Protein AF-A0AAC8XU82-F1 (afdb_monomer)

Solvent-accessible surface area (backbone atoms only — not comparable to full-atom values): 10963 Å² total; per-residue (Å²): 133,57,70,66,55,55,52,54,53,50,51,53,55,52,60,62,64,64,68,75,72,72,77,71,78,53,55,69,38,46,50,49,29,52,52,37,52,54,49,46,73,77,54,81,45,72,68,55,52,50,53,32,52,52,31,43,50,52,30,53,49,42,56,52,51,66,73,36,77,87,52,88,82,79,92,73,82,85,71,94,69,95,71,93,73,88,79,84,84,82,79,77,86,77,80,76,81,77,80,69,80,78,75,84,78,64,72,70,74,67,96,60,93,61,59,70,60,59,32,56,51,44,64,72,73,57,77,82,54,68,67,53,71,72,38,69,85,41,68,68,52,40,52,52,43,53,52,52,54,49,53,51,50,52,52,48,60,71,33,47,34,83,88,74,62,39,72,58,75,81,82,128

Secondary structure (DSSP, 8-state):
--HHHHHHHHHHHHHHHGGG----TTHHHHHHHHHHHHHHHH---HHHHHHHHHHHHHHHHHHHHHHTTTS----------------------------PPP-TT-----SS---THHHHHHHHH----HHHHH-TT-HHHHHHHHHHHHHHHHHHHHHEETTTTEEPPP--

pLDDT: mean 73.03, std 20.0, range [36.38, 96.56]

Nearest PDB structures (foldseek):
  8eup-assembly1_h  TM=6.386E-01  e=8.895E+00  Schizosaccharomyces pombe
  7ls2-assembly1_b2  TM=4.191E-01  e=3.866E+00  Mus musculus

Structure (mmCIF, N/CA/C/O backbone):
data_AF-A0AAC8XU82-F1
#
_entry.id   AF-A0AAC8XU82-F1
#
loop_
_atom_site.group_PDB
_atom_site.id
_atom_site.type_symbol
_atom_site.label_atom_id
_atom_site.label_alt_id
_atom_site.label_comp_id
_atom_site.label_asym_id
_atom_site.label_entity_id
_atom_site.label_seq_id
_atom_site.pdbx_PDB_ins_code
_atom_site.Cartn_x
_atom_site.Cartn_y
_atom_site.Cartn_z
_atom_site.occupancy
_atom_site.B_iso_or_equiv
_atom_site.auth_seq_id
_atom_site.auth_comp_id
_atom_site.auth_asym_id
_atom_site.auth_atom_id
_atom_site.pdbx_PDB_model_num
ATOM 1 N N . MET A 1 1 ? 16.290 9.107 -72.328 1.00 56.84 1 MET A N 1
ATOM 2 C CA . MET A 1 1 ? 15.755 9.811 -71.130 1.00 56.84 1 MET A CA 1
ATOM 3 C C . MET A 1 1 ? 15.440 8.799 -70.021 1.00 56.84 1 MET A C 1
ATOM 5 O O . MET A 1 1 ? 14.560 9.012 -69.195 1.00 56.84 1 MET A O 1
ATOM 9 N N . ASP A 1 2 ? 16.181 7.689 -69.985 1.00 63.81 2 ASP A N 1
ATOM 10 C CA . ASP A 1 2 ? 15.751 6.479 -69.277 1.00 63.81 2 ASP A CA 1
ATOM 11 C C . ASP A 1 2 ? 16.628 6.219 -68.051 1.00 63.81 2 ASP A C 1
ATOM 13 O O . ASP A 1 2 ? 16.126 5.793 -67.017 1.00 63.81 2 ASP A O 1
ATOM 17 N N . CYS A 1 3 ? 17.899 6.639 -68.085 1.00 60.16 3 CYS A N 1
ATOM 18 C CA . CYS A 1 3 ? 18.795 6.587 -66.928 1.00 60.16 3 CYS A CA 1
ATOM 19 C C . CYS A 1 3 ? 18.276 7.399 -65.731 1.00 60.16 3 CYS A C 1
ATOM 21 O O . CYS A 1 3 ? 18.412 6.955 -64.596 1.00 60.16 3 CYS A O 1
ATOM 23 N N . LEU A 1 4 ? 17.629 8.549 -65.968 1.00 65.19 4 LEU A N 1
ATOM 24 C CA . LEU A 1 4 ? 17.070 9.378 -64.892 1.00 65.19 4 LEU A CA 1
ATOM 25 C C . LEU A 1 4 ? 15.870 8.694 -64.210 1.00 65.19 4 LEU A C 1
ATOM 27 O O . LEU A 1 4 ? 15.698 8.806 -62.999 1.00 65.19 4 LEU A O 1
ATOM 31 N N . LYS A 1 5 ? 15.076 7.927 -64.974 1.00 65.62 5 LYS A N 1
ATOM 32 C CA . LYS A 1 5 ? 13.941 7.152 -64.451 1.00 65.62 5 LYS A CA 1
ATOM 33 C C . LYS A 1 5 ? 14.411 5.975 -63.601 1.00 65.62 5 LYS A C 1
ATOM 35 O O . LYS A 1 5 ? 13.901 5.799 -62.499 1.00 65.62 5 LYS A O 1
ATOM 40 N N . TYR A 1 6 ? 15.411 5.221 -64.064 1.00 74.00 6 TYR A N 1
ATOM 41 C CA . TYR A 1 6 ? 15.987 4.122 -63.280 1.00 74.00 6 TYR A CA 1
ATOM 42 C C . TYR A 1 6 ? 16.702 4.621 -62.022 1.00 74.00 6 TYR A C 1
ATOM 44 O O . TYR A 1 6 ? 16.569 4.005 -60.969 1.00 74.00 6 TYR A O 1
ATOM 52 N N . PHE A 1 7 ? 17.378 5.770 -62.093 1.00 71.50 7 PHE A N 1
ATOM 53 C CA . PHE A 1 7 ? 18.026 6.392 -60.938 1.00 71.50 7 PHE A CA 1
ATOM 54 C C . PHE A 1 7 ? 17.016 6.841 -59.869 1.00 71.50 7 PHE A C 1
ATOM 56 O O . PHE A 1 7 ? 17.211 6.568 -58.686 1.00 71.50 7 PHE A O 1
ATOM 63 N N . SER A 1 8 ? 15.891 7.445 -60.271 1.00 69.62 8 SER A N 1
ATOM 64 C CA . SER A 1 8 ? 14.809 7.801 -59.339 1.00 69.62 8 SER A CA 1
ATOM 65 C C . SER A 1 8 ? 14.148 6.575 -58.705 1.00 69.62 8 SER A C 1
ATOM 67 O O . SER A 1 8 ? 13.852 6.591 -57.514 1.00 69.62 8 SER A O 1
ATOM 69 N N . LEU A 1 9 ? 13.941 5.500 -59.471 1.00 71.75 9 LEU A N 1
ATOM 70 C CA . LEU A 1 9 ? 13.348 4.255 -58.968 1.00 71.75 9 LEU A CA 1
ATOM 71 C C . LEU A 1 9 ? 14.293 3.547 -57.982 1.00 71.75 9 LEU A C 1
ATOM 73 O O . LEU A 1 9 ? 13.858 3.062 -56.940 1.00 71.75 9 LEU A O 1
ATOM 77 N N . PHE A 1 10 ? 15.598 3.576 -58.262 1.00 72.62 10 PHE A N 1
ATOM 78 C CA . PHE A 1 10 ? 16.639 3.053 -57.379 1.00 72.62 10 PHE A CA 1
ATOM 79 C C . PHE A 1 10 ? 16.733 3.849 -56.067 1.00 72.62 10 PHE A C 1
ATOM 81 O O . PHE A 1 10 ? 16.801 3.255 -54.994 1.00 72.62 10 PHE A O 1
ATOM 88 N N . LEU A 1 11 ? 16.635 5.184 -56.121 1.00 69.12 11 LEU A N 1
ATOM 89 C CA . LEU A 1 11 ? 16.611 6.032 -54.923 1.00 69.12 11 LEU A CA 1
ATOM 90 C C . LEU A 1 11 ? 15.390 5.772 -54.026 1.00 69.12 11 LEU A C 1
ATOM 92 O O . LEU A 1 11 ? 15.537 5.774 -52.808 1.00 69.12 11 LEU A O 1
ATOM 96 N N . ILE A 1 12 ? 14.211 5.507 -54.597 1.00 68.44 12 ILE A N 1
ATOM 97 C CA . ILE A 1 12 ? 12.991 5.199 -53.826 1.00 68.44 12 ILE A CA 1
ATOM 98 C C . ILE A 1 12 ? 13.106 3.841 -53.114 1.00 68.44 12 ILE A C 1
ATOM 100 O O . ILE A 1 12 ? 12.706 3.712 -51.958 1.00 68.44 12 ILE A O 1
ATOM 104 N N . ILE A 1 13 ? 13.689 2.830 -53.767 1.00 65.88 13 ILE A N 1
ATOM 105 C CA . ILE A 1 13 ? 13.900 1.504 -53.157 1.00 65.88 13 ILE A CA 1
ATOM 106 C C . ILE A 1 13 ? 14.914 1.593 -52.007 1.00 65.88 13 ILE A C 1
ATOM 108 O O . ILE A 1 13 ? 14.733 0.973 -50.955 1.00 65.88 13 ILE A O 1
ATOM 112 N N . ILE A 1 14 ? 15.960 2.403 -52.182 1.00 63.84 14 ILE A N 1
ATOM 113 C CA . ILE A 1 14 ? 16.997 2.607 -51.173 1.00 63.84 14 ILE A CA 1
ATOM 114 C C . ILE A 1 14 ? 16.447 3.348 -49.944 1.00 63.84 14 ILE A C 1
ATOM 116 O O . ILE A 1 14 ? 16.696 2.918 -48.817 1.00 63.84 14 ILE A O 1
ATOM 120 N N . THR A 1 15 ? 15.658 4.412 -50.119 1.00 59.97 15 THR A N 1
ATOM 121 C CA . THR A 1 15 ? 15.095 5.165 -48.982 1.00 59.97 15 THR A CA 1
ATOM 122 C C . THR A 1 15 ? 14.046 4.373 -48.203 1.00 59.97 15 THR A C 1
ATOM 124 O O . THR A 1 15 ? 13.984 4.502 -46.981 1.00 59.97 15 THR A O 1
ATOM 127 N N . PHE A 1 16 ? 13.276 3.501 -48.861 1.00 57.28 16 PHE A N 1
ATOM 128 C CA . PHE A 1 16 ? 12.324 2.625 -48.170 1.00 57.28 16 PHE A CA 1
ATOM 129 C C . PHE A 1 16 ? 13.038 1.544 -47.339 1.00 57.28 16 PHE A C 1
ATOM 131 O O . PHE A 1 16 ? 12.632 1.257 -46.213 1.00 57.28 16 PHE A O 1
ATOM 138 N N . SER A 1 17 ? 14.155 1.007 -47.843 1.00 55.12 17 SER A N 1
ATOM 139 C CA . SER A 1 17 ? 14.901 -0.090 -47.200 1.00 55.12 17 SER A CA 1
ATOM 140 C C . SER A 1 17 ? 15.723 0.346 -45.977 1.00 55.12 17 SER A C 1
ATOM 142 O O . SER A 1 17 ? 15.957 -0.458 -45.076 1.00 55.12 17 SER A O 1
ATOM 144 N N . PHE A 1 18 ? 16.131 1.618 -45.896 1.00 54.03 18 PHE A N 1
ATOM 145 C CA . PHE A 1 18 ? 16.895 2.142 -44.753 1.00 54.03 18 PHE A CA 1
ATOM 146 C C . PHE A 1 18 ? 16.039 2.560 -43.544 1.00 54.03 18 PHE A C 1
ATOM 148 O O . PHE A 1 18 ? 16.588 2.846 -42.482 1.00 54.03 18 PHE A O 1
ATOM 155 N N . SER A 1 19 ? 14.707 2.557 -43.658 1.00 48.84 19 SER A N 1
ATOM 156 C CA . SER A 1 19 ? 13.804 2.964 -42.567 1.00 48.84 19 SER A CA 1
ATOM 157 C C . SER A 1 19 ? 13.514 1.868 -41.524 1.00 48.84 19 SER A C 1
ATOM 159 O O . SER A 1 19 ? 12.907 2.149 -40.494 1.00 48.84 19 SER A O 1
ATOM 161 N N . ALA A 1 20 ? 13.979 0.631 -41.748 1.00 49.25 20 ALA A N 1
ATOM 162 C CA . ALA A 1 20 ? 13.670 -0.530 -40.903 1.00 49.25 20 ALA A CA 1
ATOM 163 C C . ALA A 1 20 ? 14.729 -0.865 -39.831 1.00 49.25 20 ALA A C 1
ATOM 165 O O . ALA A 1 20 ? 14.530 -1.788 -39.046 1.00 49.25 20 ALA A O 1
ATOM 166 N N . PHE A 1 21 ? 15.840 -0.124 -39.758 1.00 47.88 21 PHE A N 1
ATOM 167 C CA . PHE A 1 21 ? 16.916 -0.371 -38.787 1.00 47.88 21 PHE A CA 1
ATOM 168 C C . PHE A 1 21 ? 17.001 0.719 -37.711 1.00 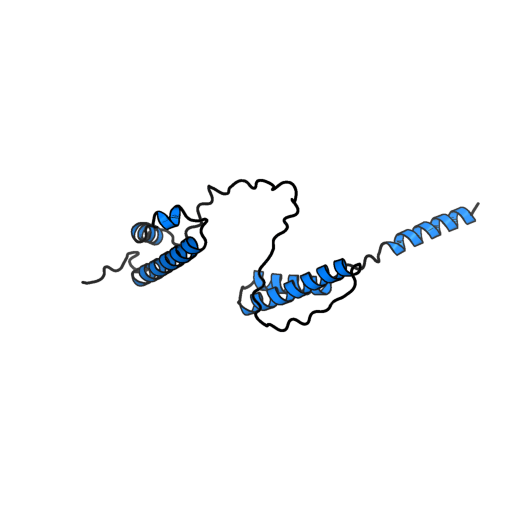47.88 21 PHE A C 1
ATOM 170 O O . PHE A 1 21 ? 18.079 1.181 -37.351 1.00 47.88 21 PHE A O 1
ATOM 177 N N . ALA A 1 22 ? 15.860 1.115 -37.149 1.00 49.97 22 ALA A N 1
ATOM 178 C CA . ALA A 1 22 ? 15.859 1.656 -35.796 1.00 49.97 22 ALA A CA 1
ATOM 179 C C . ALA A 1 22 ? 15.852 0.455 -34.840 1.00 49.97 22 ALA A C 1
ATOM 181 O O . ALA A 1 22 ? 14.796 -0.079 -34.516 1.00 49.97 22 ALA A O 1
ATOM 182 N N . VAL A 1 23 ? 17.0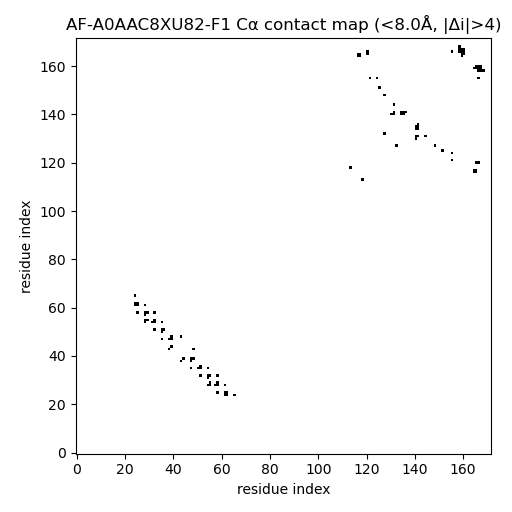39 -0.030 -34.458 1.00 55.25 23 VAL A N 1
ATOM 183 C CA . VAL A 1 23 ? 17.179 -1.066 -33.424 1.00 55.25 23 VAL A CA 1
ATOM 184 C C . VAL A 1 23 ? 16.581 -0.499 -32.140 1.00 55.25 23 VAL A C 1
ATOM 186 O O . VAL A 1 23 ? 17.194 0.339 -31.482 1.00 55.25 23 VAL A O 1
ATOM 189 N N . GLU A 1 24 ? 15.353 -0.904 -31.822 1.00 63.97 24 GLU A N 1
ATOM 190 C CA . GLU A 1 24 ? 14.685 -0.505 -30.593 1.00 63.97 24 GLU A CA 1
ATOM 191 C C . GLU A 1 24 ? 15.498 -1.091 -29.432 1.00 63.97 24 GLU A C 1
ATOM 193 O O . GLU A 1 24 ? 15.664 -2.302 -29.282 1.00 63.97 24 GLU A O 1
ATOM 198 N N . THR A 1 25 ? 16.146 -0.218 -28.671 1.00 75.38 25 THR A N 1
ATOM 199 C CA . THR A 1 25 ? 17.012 -0.639 -27.575 1.00 75.38 25 THR A CA 1
ATOM 200 C C . THR A 1 25 ? 16.164 -1.159 -26.421 1.00 75.38 25 THR A C 1
ATOM 202 O O . THR A 1 25 ? 15.133 -0.570 -26.103 1.00 75.38 25 THR A O 1
ATOM 205 N N . CYS A 1 26 ? 16.641 -2.199 -25.736 1.00 86.12 26 CYS A N 1
ATOM 206 C CA . CYS A 1 26 ? 16.035 -2.735 -24.513 1.00 86.12 26 CYS A CA 1
ATOM 207 C C . CYS A 1 26 ? 14.693 -3.477 -24.687 1.00 86.12 26 CYS A C 1
ATOM 209 O O . CYS A 1 26 ? 13.897 -3.545 -23.745 1.00 86.12 26 CYS A O 1
ATOM 211 N N . VAL A 1 27 ? 14.404 -4.000 -25.888 1.00 88.38 27 VAL A N 1
ATOM 212 C CA . VAL A 1 27 ? 13.148 -4.720 -26.196 1.00 88.38 27 VAL A CA 1
ATOM 213 C C . VAL A 1 27 ? 12.994 -5.988 -25.359 1.00 88.38 27 VAL A C 1
ATOM 215 O O . VAL A 1 27 ? 11.907 -6.260 -24.850 1.00 88.38 27 VAL A O 1
ATOM 218 N N . GLU A 1 28 ? 14.072 -6.749 -25.183 1.00 87.31 28 GLU A N 1
ATOM 219 C CA . GLU A 1 28 ? 14.058 -7.994 -24.413 1.00 87.31 28 GLU A CA 1
ATOM 220 C C . GLU A 1 28 ? 13.766 -7.722 -22.930 1.00 87.31 28 GLU A C 1
ATOM 222 O O . GLU A 1 28 ? 12.889 -8.336 -22.318 1.00 87.31 28 GLU A O 1
ATOM 227 N N . GLU A 1 29 ? 14.427 -6.716 -22.363 1.00 89.75 29 GLU A N 1
ATOM 228 C CA . GLU A 1 29 ? 14.240 -6.286 -20.984 1.00 89.75 29 GLU A CA 1
ATOM 229 C C . GLU A 1 29 ? 12.839 -5.706 -20.764 1.00 89.75 29 GLU A C 1
ATOM 231 O O . GLU A 1 29 ? 12.217 -5.956 -19.727 1.00 89.75 29 GLU A O 1
ATOM 236 N N . LYS A 1 30 ? 12.303 -4.977 -21.750 1.00 91.31 30 LYS A N 1
ATOM 237 C CA . LYS A 1 30 ? 10.918 -4.497 -21.728 1.00 91.31 30 LYS A CA 1
ATOM 238 C C . LYS A 1 30 ? 9.927 -5.663 -21.720 1.00 91.31 30 LYS A C 1
ATOM 240 O O . LYS A 1 30 ? 8.996 -5.657 -20.914 1.00 91.31 30 LYS A O 1
ATOM 245 N N . ALA A 1 31 ? 10.140 -6.678 -22.559 1.00 93.00 31 ALA A N 1
ATOM 246 C CA . ALA A 1 31 ? 9.286 -7.863 -22.614 1.00 93.00 31 ALA A CA 1
ATOM 247 C C . ALA A 1 31 ? 9.279 -8.628 -21.279 1.00 93.00 31 ALA A C 1
ATOM 249 O O . ALA A 1 31 ? 8.225 -9.085 -20.832 1.00 93.00 31 ALA A O 1
ATOM 250 N N . ALA A 1 32 ? 10.423 -8.702 -20.592 1.00 91.25 32 ALA A N 1
ATOM 251 C CA . ALA A 1 32 ? 10.509 -9.290 -19.258 1.00 91.25 32 ALA A CA 1
ATOM 252 C C . ALA A 1 32 ? 9.681 -8.510 -18.218 1.00 91.25 32 ALA A C 1
ATOM 254 O O . ALA A 1 32 ? 8.973 -9.117 -17.410 1.00 91.25 32 ALA A O 1
ATOM 255 N N . VAL A 1 33 ? 9.719 -7.171 -18.243 1.00 94.00 33 VAL A N 1
ATOM 256 C CA . VAL A 1 33 ? 8.871 -6.333 -17.373 1.00 94.00 33 VAL A CA 1
ATOM 257 C C . VAL A 1 33 ? 7.394 -6.570 -17.669 1.00 94.00 33 VAL A C 1
ATOM 259 O O . VAL A 1 33 ? 6.620 -6.812 -16.741 1.00 94.00 33 VAL A O 1
ATOM 262 N N . ASP A 1 34 ? 7.012 -6.549 -18.946 1.00 94.69 34 ASP A N 1
ATOM 263 C CA . ASP A 1 34 ? 5.628 -6.735 -19.382 1.00 94.69 34 ASP A CA 1
ATOM 264 C C . ASP A 1 34 ? 5.089 -8.124 -18.988 1.00 94.69 34 ASP A C 1
ATOM 266 O O . ASP A 1 34 ? 3.957 -8.228 -18.506 1.00 94.69 34 ASP A O 1
ATOM 270 N N . HIS A 1 35 ? 5.915 -9.173 -19.073 1.00 95.06 35 HIS A N 1
ATOM 271 C CA . HIS A 1 35 ? 5.578 -10.522 -18.612 1.00 95.06 35 HIS A CA 1
ATOM 272 C C . HIS A 1 35 ? 5.216 -10.552 -17.118 1.00 95.06 35 HIS A C 1
ATOM 274 O O . HIS A 1 35 ? 4.130 -11.003 -16.740 1.00 95.06 35 HIS A O 1
ATOM 280 N N . TRP A 1 36 ? 6.088 -10.022 -16.252 1.00 95.75 36 TRP A N 1
ATOM 281 C CA . TRP A 1 36 ? 5.830 -9.998 -14.807 1.00 95.75 36 TRP A CA 1
ATOM 282 C C . TRP A 1 36 ? 4.668 -9.078 -14.433 1.00 95.75 36 TRP A C 1
ATOM 284 O O . TRP A 1 36 ? 3.915 -9.381 -13.506 1.00 95.75 36 TRP A O 1
ATOM 294 N N . ASN A 1 37 ? 4.488 -7.981 -15.165 1.00 94.19 37 ASN A N 1
ATOM 295 C CA . ASN A 1 37 ? 3.358 -7.080 -14.984 1.00 94.19 37 ASN A CA 1
ATOM 296 C C . ASN A 1 37 ? 2.030 -7.782 -15.331 1.00 94.19 37 ASN A C 1
ATOM 298 O O . ASN A 1 37 ? 1.045 -7.636 -14.610 1.00 94.19 37 ASN A O 1
ATOM 302 N N . GLY A 1 38 ? 2.018 -8.620 -16.374 1.00 94.56 38 GLY A N 1
ATOM 303 C CA . GLY A 1 38 ? 0.892 -9.493 -16.713 1.00 94.56 38 GLY A CA 1
ATOM 304 C C . GLY A 1 38 ? 0.550 -10.484 -15.596 1.00 94.56 38 GLY A C 1
ATOM 305 O O . GLY A 1 38 ? -0.607 -10.578 -15.189 1.00 94.56 38 GLY A O 1
ATOM 306 N N . LEU A 1 39 ? 1.553 -11.160 -15.028 1.00 93.56 39 LEU A N 1
ATOM 307 C CA . LEU A 1 39 ? 1.348 -12.096 -13.913 1.00 93.56 39 LEU A CA 1
ATOM 308 C C . LEU A 1 39 ? 0.833 -11.405 -12.640 1.00 93.56 39 LEU A C 1
ATOM 310 O O . LEU A 1 39 ? 0.005 -11.969 -11.924 1.00 93.56 39 LEU A O 1
ATOM 314 N N . LEU A 1 40 ? 1.287 -10.177 -12.368 1.00 93.81 40 LEU A N 1
ATOM 315 C CA . LEU A 1 40 ? 0.816 -9.371 -11.237 1.00 93.81 40 LEU A CA 1
ATOM 316 C C . LEU A 1 40 ? -0.631 -8.892 -11.398 1.00 93.81 40 LEU A C 1
ATOM 318 O O . LEU A 1 40 ? -1.299 -8.682 -10.389 1.00 93.81 40 LEU A O 1
ATOM 322 N N . ARG A 1 41 ? -1.131 -8.735 -12.632 1.00 92.69 41 ARG A N 1
ATOM 323 C CA . ARG A 1 41 ? -2.550 -8.420 -12.874 1.00 92.69 41 ARG A CA 1
ATOM 324 C C . ARG A 1 41 ? -3.472 -9.570 -12.480 1.00 92.69 41 ARG A C 1
ATOM 326 O O . ARG A 1 41 ? -4.581 -9.309 -12.032 1.00 92.69 41 ARG A O 1
ATOM 333 N N . HIS A 1 42 ? -3.022 -10.812 -12.653 1.00 90.19 42 HIS A N 1
ATOM 334 C CA . HIS A 1 42 ? -3.801 -11.990 -12.278 1.00 90.19 42 HIS A CA 1
ATOM 335 C C . HIS A 1 42 ? -3.742 -12.242 -10.769 1.00 90.19 42 HIS A C 1
ATOM 337 O O . HIS A 1 42 ? -4.767 -12.432 -10.124 1.00 90.19 42 HIS A O 1
ATOM 343 N N . GLU A 1 43 ? -2.539 -12.250 -10.191 1.00 90.75 43 GLU A N 1
ATOM 344 C CA . GLU A 1 43 ? -2.374 -12.495 -8.761 1.00 90.75 43 GLU A CA 1
ATOM 345 C C . GLU A 1 43 ? -1.063 -11.891 -8.249 1.00 90.75 43 GLU A C 1
ATOM 347 O O . GLU A 1 43 ? 0.025 -12.073 -8.811 1.00 90.75 43 GLU A O 1
ATOM 352 N N . VAL A 1 44 ? -1.181 -11.194 -7.122 1.00 93.19 44 VAL A N 1
ATOM 353 C CA . VAL A 1 44 ? -0.095 -10.439 -6.511 1.00 93.19 44 VAL A CA 1
ATOM 354 C C . VAL A 1 44 ? 0.510 -11.241 -5.363 1.00 93.19 44 VAL A C 1
ATOM 356 O O . VAL A 1 44 ? -0.068 -11.330 -4.285 1.00 93.19 44 VAL A O 1
ATOM 359 N N . THR A 1 45 ? 1.716 -11.767 -5.575 1.00 95.31 45 THR A N 1
ATOM 360 C CA . THR A 1 45 ? 2.527 -12.417 -4.533 1.00 95.31 45 THR A CA 1
ATOM 361 C C . THR A 1 45 ? 3.845 -11.675 -4.333 1.00 95.31 45 THR A C 1
ATOM 363 O O . THR A 1 45 ? 4.342 -11.009 -5.246 1.00 95.31 45 THR A O 1
ATOM 366 N N . GLU A 1 46 ? 4.453 -11.796 -3.149 1.00 92.81 46 GLU A N 1
ATOM 367 C CA . GLU A 1 46 ? 5.749 -11.153 -2.875 1.00 92.81 46 GLU A CA 1
ATOM 368 C C . GLU A 1 46 ? 6.872 -11.692 -3.770 1.00 92.81 46 GLU A C 1
ATOM 370 O O . GLU A 1 46 ? 7.715 -10.921 -4.228 1.00 92.81 46 GLU A O 1
ATOM 375 N N . TYR A 1 47 ? 6.827 -12.978 -4.132 1.00 93.31 47 TYR A N 1
ATOM 376 C CA . TYR A 1 47 ? 7.740 -13.549 -5.123 1.00 93.31 47 TYR A CA 1
ATOM 377 C C . TYR A 1 47 ? 7.634 -12.829 -6.478 1.00 93.31 47 TYR A C 1
ATOM 379 O O . TYR A 1 47 ? 8.639 -12.356 -7.011 1.00 93.31 47 TYR A O 1
ATOM 387 N N . ARG A 1 48 ? 6.414 -12.666 -7.012 1.00 93.31 48 ARG A N 1
ATOM 388 C CA . ARG A 1 48 ? 6.184 -11.974 -8.295 1.00 93.31 48 ARG A CA 1
ATOM 389 C C . ARG A 1 48 ? 6.555 -10.496 -8.221 1.00 93.31 48 ARG A C 1
ATOM 391 O O . ARG A 1 48 ? 7.123 -9.962 -9.167 1.00 93.31 48 ARG A O 1
ATOM 398 N N . ARG A 1 49 ? 6.301 -9.836 -7.087 1.00 93.06 49 ARG A N 1
ATOM 399 C CA . ARG A 1 49 ? 6.744 -8.454 -6.845 1.00 93.06 49 ARG A CA 1
ATOM 400 C C . ARG A 1 49 ? 8.262 -8.333 -6.832 1.00 93.06 49 ARG A C 1
ATOM 402 O O . ARG A 1 49 ? 8.786 -7.362 -7.370 1.00 93.06 49 ARG A O 1
ATOM 409 N N . SER A 1 50 ? 8.970 -9.289 -6.229 1.00 93.94 50 SER A N 1
ATOM 410 C CA . SER A 1 50 ? 10.435 -9.336 -6.267 1.00 93.94 50 SER A CA 1
ATOM 411 C C . SER A 1 50 ? 10.930 -9.474 -7.703 1.00 93.94 50 SER A C 1
ATOM 413 O O . SER A 1 50 ? 11.688 -8.630 -8.164 1.00 93.94 50 SER A O 1
ATOM 415 N N . LYS A 1 51 ? 10.410 -10.451 -8.454 1.00 95.94 51 LYS A N 1
ATOM 416 C CA . LYS A 1 51 ? 10.812 -10.677 -9.849 1.00 95.94 51 LYS A CA 1
ATOM 417 C C . LYS A 1 51 ? 10.495 -9.507 -10.777 1.00 95.94 51 LYS A C 1
ATOM 419 O O . LYS A 1 51 ? 11.315 -9.149 -11.615 1.00 95.94 51 LYS A O 1
ATOM 424 N N . HIS A 1 52 ? 9.351 -8.855 -10.584 1.00 96.56 52 HIS A N 1
ATOM 425 C CA . HIS A 1 52 ? 9.020 -7.627 -11.299 1.00 96.56 52 HIS A CA 1
ATOM 426 C C . HIS A 1 52 ? 9.989 -6.480 -10.964 1.00 96.56 52 HIS A C 1
ATOM 428 O O . HIS A 1 5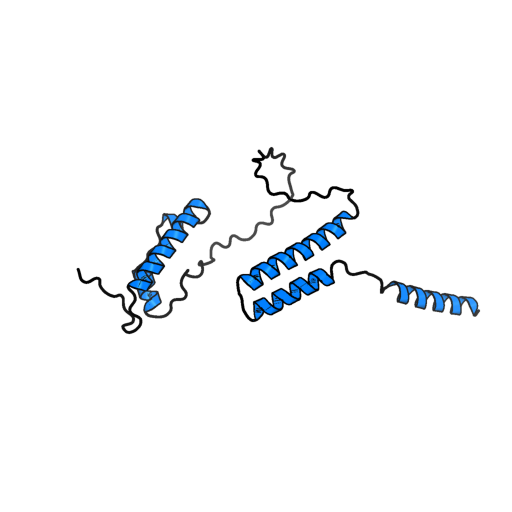2 ? 10.383 -5.735 -11.858 1.00 96.56 52 HIS A O 1
ATOM 434 N N . ARG A 1 53 ? 10.391 -6.322 -9.691 1.00 95.56 53 ARG A N 1
ATOM 435 C CA . ARG A 1 53 ? 11.396 -5.320 -9.287 1.00 95.56 53 ARG A CA 1
ATOM 436 C C . ARG A 1 53 ? 12.744 -5.584 -9.959 1.00 95.56 53 ARG A C 1
ATOM 438 O O . ARG A 1 53 ? 13.320 -4.639 -10.495 1.00 95.56 53 ARG A O 1
ATOM 445 N N . ASP A 1 54 ? 13.182 -6.841 -9.993 1.00 93.50 54 ASP A N 1
ATOM 446 C CA . ASP A 1 54 ? 14.427 -7.250 -10.650 1.00 93.50 54 ASP A CA 1
ATOM 447 C C . ASP A 1 54 ? 14.380 -6.937 -12.154 1.00 93.50 54 ASP A C 1
ATOM 449 O O . ASP A 1 54 ? 15.228 -6.205 -12.661 1.00 93.50 54 ASP A O 1
ATOM 453 N N . ALA A 1 55 ? 13.333 -7.390 -12.856 1.00 92.00 55 ALA A N 1
ATOM 454 C CA . ALA A 1 55 ? 13.154 -7.138 -14.289 1.00 92.00 55 ALA A CA 1
ATOM 455 C C . ALA A 1 55 ? 13.089 -5.635 -14.613 1.00 92.00 55 ALA A C 1
ATOM 457 O O . ALA A 1 55 ? 13.712 -5.165 -15.566 1.00 92.00 55 ALA A O 1
ATOM 458 N N . LYS A 1 56 ? 12.387 -4.852 -13.783 1.00 94.12 56 LYS A N 1
ATOM 459 C CA . LYS A 1 56 ? 12.304 -3.395 -13.937 1.00 94.12 56 LYS A CA 1
ATOM 460 C C . LYS A 1 56 ? 13.660 -2.721 -13.735 1.00 94.12 56 LYS A C 1
ATOM 462 O O . LYS A 1 56 ? 13.967 -1.772 -14.451 1.00 94.12 56 LYS A O 1
ATOM 467 N N . SER A 1 57 ? 14.471 -3.199 -12.792 1.00 92.88 57 SER A N 1
ATOM 468 C CA . SER A 1 57 ? 15.835 -2.705 -12.595 1.00 92.88 57 SER A CA 1
ATOM 469 C C . SER A 1 57 ? 16.699 -2.949 -13.832 1.00 92.88 57 SER A C 1
ATOM 471 O O . SER A 1 57 ? 17.387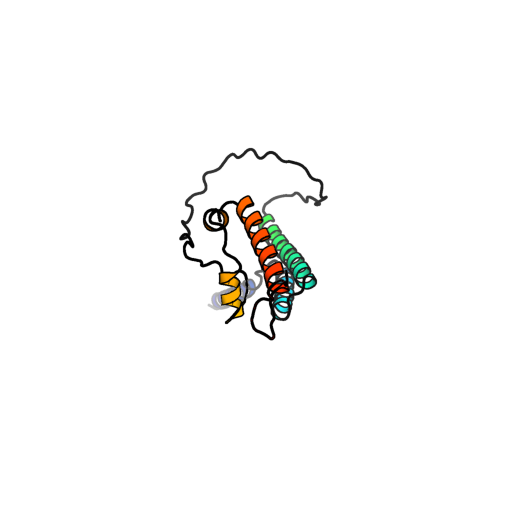 -2.033 -14.276 1.00 92.88 57 SER A O 1
ATOM 473 N N . THR A 1 58 ? 16.630 -4.145 -14.421 1.00 89.88 58 THR A N 1
ATOM 474 C CA . THR A 1 58 ? 17.383 -4.491 -15.638 1.00 89.88 58 THR A CA 1
ATOM 475 C C . THR A 1 58 ? 16.958 -3.638 -16.832 1.00 89.88 58 THR A C 1
ATOM 477 O O . THR A 1 58 ? 17.809 -3.094 -17.530 1.00 89.88 58 THR A O 1
ATOM 480 N N . PHE A 1 59 ? 15.653 -3.421 -17.016 1.00 91.62 59 PHE A N 1
ATOM 481 C CA . PHE A 1 59 ? 15.139 -2.532 -18.060 1.00 91.62 59 PHE A CA 1
ATOM 482 C C . PHE A 1 59 ? 15.629 -1.086 -17.896 1.00 91.62 59 PHE A C 1
ATOM 484 O O . PHE A 1 59 ? 16.119 -0.480 -18.848 1.00 91.62 59 PHE A O 1
ATOM 491 N N . LEU A 1 60 ? 15.574 -0.540 -16.677 1.00 88.31 60 LEU A N 1
ATOM 492 C CA . LEU A 1 60 ? 16.082 0.806 -16.394 1.00 88.31 60 LEU A CA 1
ATOM 493 C C . LEU A 1 60 ? 17.602 0.909 -16.585 1.00 88.31 60 LEU A C 1
ATOM 495 O O . LEU A 1 60 ? 18.084 1.939 -17.056 1.00 88.31 60 LEU A O 1
ATOM 499 N N . ALA A 1 61 ? 18.353 -0.145 -16.255 1.00 88.00 61 ALA A N 1
ATOM 500 C CA . ALA A 1 61 ? 19.791 -0.205 -16.496 1.00 88.00 61 ALA A CA 1
ATOM 501 C C . ALA A 1 61 ? 20.110 -0.212 -17.996 1.00 88.00 61 ALA A C 1
ATOM 503 O O . ALA A 1 61 ? 21.000 0.522 -18.427 1.00 88.00 61 ALA A O 1
ATOM 504 N N . CYS A 1 62 ? 19.350 -0.963 -18.798 1.00 87.94 62 CYS A N 1
ATOM 505 C CA . CYS A 1 62 ? 19.494 -0.941 -20.247 1.00 87.94 62 CYS A CA 1
ATOM 506 C C . CYS A 1 62 ? 19.232 0.470 -20.803 1.00 87.94 62 CYS A C 1
ATOM 508 O O . CYS A 1 62 ? 20.096 1.016 -21.491 1.00 87.94 62 CYS A O 1
ATOM 510 N N . LEU A 1 63 ? 18.134 1.127 -20.406 1.00 83.69 63 LEU A N 1
ATOM 511 C CA . LEU A 1 63 ? 17.847 2.513 -20.806 1.00 83.69 63 LEU A CA 1
ATOM 512 C C . LEU A 1 63 ? 18.958 3.490 -20.383 1.00 83.69 63 LEU A C 1
ATOM 514 O O . LEU A 1 63 ? 19.343 4.376 -21.145 1.00 83.69 63 LEU A O 1
ATOM 518 N N . GLY A 1 64 ? 19.510 3.315 -19.180 1.00 77.25 64 GLY A N 1
ATOM 519 C CA . GLY A 1 64 ? 20.649 4.093 -18.692 1.00 77.25 64 GLY A CA 1
ATOM 520 C C . GLY A 1 64 ? 21.919 3.872 -19.518 1.00 77.25 64 GLY A C 1
ATOM 521 O O . GLY A 1 64 ? 22.631 4.831 -19.805 1.00 77.25 64 GLY A O 1
ATOM 522 N N . SER A 1 65 ? 22.185 2.638 -19.952 1.00 65.88 65 SER A N 1
ATOM 523 C CA . SER A 1 65 ? 23.356 2.287 -20.767 1.00 65.88 65 SER A CA 1
ATOM 524 C C . SER A 1 65 ? 23.286 2.842 -22.194 1.00 65.88 65 SER A C 1
ATOM 526 O O . SER A 1 65 ? 24.308 3.264 -22.732 1.00 65.88 65 SER A O 1
ATOM 528 N N . VAL A 1 66 ? 22.084 2.929 -22.775 1.00 59.72 66 VAL A N 1
ATOM 529 C CA . VAL A 1 66 ? 21.849 3.540 -24.095 1.00 59.72 66 VAL A CA 1
ATOM 530 C C . VAL A 1 66 ? 22.151 5.037 -24.052 1.00 59.72 66 VAL A C 1
ATOM 532 O O . VAL A 1 66 ? 22.856 5.542 -24.920 1.00 59.72 66 VAL A O 1
ATOM 535 N N . ASN A 1 67 ? 21.723 5.721 -22.985 1.00 55.62 67 ASN A N 1
ATOM 536 C CA . ASN A 1 67 ? 22.021 7.140 -22.758 1.00 55.62 67 ASN A CA 1
ATOM 537 C C . ASN A 1 67 ? 23.495 7.405 -22.403 1.00 55.62 67 ASN A C 1
ATOM 539 O O . ASN A 1 67 ? 23.946 8.545 -22.452 1.00 55.62 67 ASN A O 1
ATOM 543 N N . SER A 1 68 ? 24.245 6.364 -22.031 1.00 49.28 68 SER A N 1
ATOM 544 C CA . SER A 1 68 ? 25.638 6.461 -21.581 1.00 49.28 68 SER A CA 1
ATOM 545 C C . SER A 1 68 ? 26.656 6.085 -22.665 1.00 49.28 68 SER A C 1
ATOM 547 O O . SER A 1 68 ? 27.856 6.123 -22.399 1.00 49.28 68 SER A O 1
ATOM 549 N N . ARG A 1 69 ? 26.227 5.757 -23.896 1.00 48.91 69 ARG A N 1
ATOM 550 C CA . ARG A 1 69 ? 27.156 5.532 -25.024 1.00 48.91 69 ARG A CA 1
ATOM 551 C C . ARG A 1 69 ? 27.950 6.787 -25.431 1.00 48.91 69 ARG A C 1
ATOM 553 O O . ARG A 1 69 ? 28.984 6.627 -26.065 1.00 48.91 69 ARG A O 1
ATOM 560 N N . ASP A 1 70 ? 27.556 7.977 -24.966 1.00 48.25 70 ASP A N 1
ATOM 561 C CA . ASP A 1 70 ? 28.323 9.231 -25.095 1.00 48.25 70 ASP A CA 1
ATOM 562 C C . ASP A 1 70 ? 29.169 9.589 -23.857 1.00 48.25 70 ASP A C 1
ATOM 564 O O . ASP A 1 70 ? 29.745 10.673 -23.773 1.00 48.25 70 ASP A O 1
ATOM 568 N N . SER A 1 71 ? 29.274 8.722 -22.847 1.00 41.06 71 SER A N 1
ATOM 569 C CA . SER A 1 71 ? 30.049 9.036 -21.642 1.00 41.06 71 SER A CA 1
ATOM 570 C C . SER A 1 71 ? 30.850 7.837 -21.154 1.00 41.06 71 SER A C 1
ATOM 572 O O . SER A 1 71 ? 30.367 6.944 -20.465 1.00 41.06 71 SER A O 1
ATOM 574 N N . SER A 1 72 ? 32.128 7.865 -21.525 1.00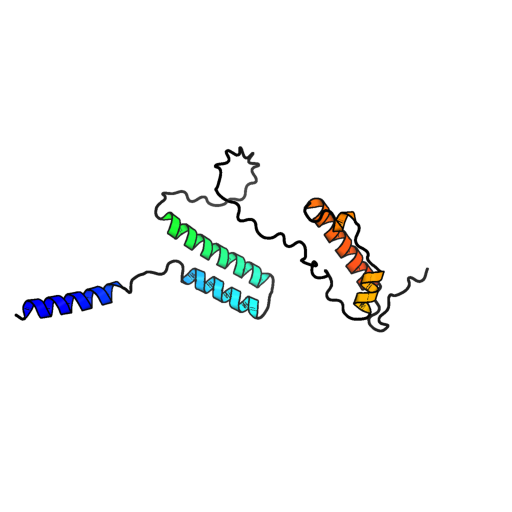 36.44 72 SER A N 1
ATOM 575 C CA . SER A 1 72 ? 33.215 7.039 -21.010 1.00 36.44 72 SER A CA 1
ATOM 576 C C . SER A 1 72 ? 33.085 6.703 -19.510 1.00 36.44 72 SER A C 1
ATOM 578 O O . SER A 1 72 ? 33.290 7.558 -18.654 1.00 36.44 72 SER A O 1
ATOM 580 N N . VAL A 1 73 ? 32.883 5.407 -19.245 1.00 42.56 73 VAL A N 1
ATOM 581 C CA . VAL A 1 73 ? 33.508 4.584 -18.189 1.00 42.56 73 VAL A CA 1
ATOM 582 C C . VAL A 1 73 ? 33.340 5.038 -16.727 1.00 42.56 73 VAL A C 1
ATOM 584 O O . VAL A 1 73 ? 33.983 5.976 -16.265 1.00 42.56 73 VAL A O 1
ATOM 587 N N . LYS A 1 74 ? 32.641 4.210 -15.934 1.00 36.38 74 LYS A N 1
ATOM 588 C CA . LYS A 1 74 ? 33.246 3.389 -14.856 1.00 36.38 74 LYS A CA 1
ATOM 589 C C . LYS A 1 74 ? 32.218 2.416 -14.272 1.00 36.38 74 LYS A C 1
ATOM 591 O O . LYS A 1 74 ? 31.310 2.802 -13.543 1.00 36.38 74 LYS A O 1
ATOM 596 N N . THR A 1 75 ? 32.416 1.134 -14.561 1.00 41.84 75 THR A N 1
ATOM 597 C CA . THR A 1 75 ? 31.775 0.013 -13.870 1.00 41.84 75 THR A CA 1
ATOM 598 C C . THR A 1 75 ? 32.139 0.068 -12.387 1.00 41.84 75 THR A C 1
ATOM 600 O O . THR A 1 75 ? 33.297 -0.143 -12.030 1.00 41.84 75 THR A O 1
ATOM 603 N N . GLN A 1 76 ? 31.172 0.348 -11.514 1.00 36.69 76 GLN A N 1
ATOM 604 C CA . GLN A 1 76 ? 31.309 0.068 -10.087 1.00 36.69 76 GLN A CA 1
ATOM 605 C C . GLN A 1 76 ? 30.468 -1.155 -9.739 1.00 36.69 76 GLN A C 1
ATOM 607 O O . GLN A 1 76 ? 29.240 -1.123 -9.733 1.00 36.69 76 GLN A O 1
ATOM 612 N N . VAL A 1 77 ? 31.177 -2.250 -9.469 1.00 42.31 77 VAL A N 1
ATOM 613 C CA . VAL A 1 77 ? 30.663 -3.428 -8.774 1.00 42.31 77 VAL A CA 1
ATOM 614 C C . VAL A 1 77 ? 30.139 -2.959 -7.416 1.00 42.31 77 VAL A C 1
ATOM 616 O O . VAL A 1 77 ? 30.904 -2.458 -6.591 1.00 42.31 77 VAL A O 1
ATOM 619 N N . TYR A 1 78 ? 28.830 -3.078 -7.194 1.00 38.97 78 TYR A N 1
ATOM 620 C CA . TYR A 1 78 ? 28.208 -2.721 -5.923 1.00 38.97 78 TYR A CA 1
ATOM 621 C C . TYR A 1 78 ? 28.507 -3.792 -4.872 1.00 38.97 78 TYR A C 1
ATOM 623 O O . TYR A 1 78 ? 27.726 -4.715 -4.656 1.00 38.97 78 TYR A O 1
ATOM 631 N N . THR A 1 79 ? 29.630 -3.640 -4.175 1.00 41.88 79 THR A N 1
ATOM 632 C CA . THR A 1 79 ? 29.816 -4.257 -2.861 1.00 41.88 79 THR A CA 1
ATOM 633 C C . THR A 1 79 ? 29.166 -3.340 -1.827 1.00 41.88 79 THR A C 1
ATOM 635 O O . THR A 1 79 ? 29.594 -2.200 -1.643 1.00 41.88 79 THR A O 1
ATOM 638 N N . GLN A 1 80 ? 28.117 -3.818 -1.154 1.00 48.94 80 GLN A N 1
ATOM 639 C CA . GLN A 1 80 ? 27.494 -3.114 -0.033 1.00 48.94 80 GLN A CA 1
ATOM 640 C C . GLN A 1 80 ? 28.520 -2.897 1.090 1.00 48.94 80 GLN A C 1
ATOM 642 O O . GLN A 1 80 ? 28.841 -3.818 1.837 1.00 48.94 80 GLN A O 1
ATOM 647 N N . LYS A 1 81 ? 29.011 -1.665 1.246 1.00 41.00 81 LYS A N 1
ATOM 648 C CA . LYS A 1 81 ? 29.623 -1.196 2.493 1.00 41.00 81 LYS A CA 1
ATOM 649 C C . LYS A 1 81 ? 29.098 0.194 2.831 1.00 41.00 81 LYS A C 1
ATOM 651 O O . LYS A 1 81 ? 29.240 1.137 2.059 1.00 41.00 81 LYS A O 1
ATOM 656 N N . ASN A 1 82 ? 28.475 0.273 4.003 1.00 49.75 82 ASN A N 1
ATOM 657 C CA . ASN A 1 82 ? 27.990 1.487 4.646 1.00 49.75 82 ASN A CA 1
ATOM 658 C C . ASN A 1 82 ? 29.097 2.545 4.723 1.00 49.75 82 ASN A C 1
ATOM 660 O O . ASN A 1 82 ? 30.100 2.319 5.396 1.00 49.75 82 ASN A O 1
ATOM 664 N N . LEU A 1 83 ? 28.892 3.706 4.097 1.00 39.72 83 LEU A N 1
ATOM 665 C CA . LEU A 1 83 ? 29.696 4.901 4.340 1.00 39.72 83 LEU A CA 1
ATOM 666 C C . LEU A 1 83 ? 28.786 6.132 4.396 1.00 39.72 83 LEU A C 1
ATOM 668 O O . LEU A 1 83 ? 28.116 6.491 3.430 1.00 39.72 83 LEU A O 1
ATOM 672 N N . ASN A 1 84 ? 28.784 6.766 5.569 1.00 48.19 84 ASN A N 1
ATOM 673 C CA . ASN A 1 84 ? 28.204 8.076 5.834 1.00 48.19 84 ASN A CA 1
ATOM 674 C C . ASN A 1 84 ? 28.860 9.125 4.924 1.00 48.19 84 ASN A C 1
ATOM 676 O O . ASN A 1 84 ? 30.026 9.466 5.119 1.00 48.19 84 ASN A O 1
ATOM 680 N N . VAL A 1 85 ? 28.117 9.668 3.956 1.00 41.12 85 VAL A N 1
ATOM 681 C CA . VAL A 1 85 ? 28.585 10.771 3.104 1.00 41.12 85 VAL A CA 1
ATOM 682 C C . VAL A 1 85 ? 27.832 12.048 3.465 1.00 41.12 85 VAL A C 1
ATOM 684 O O . VAL A 1 85 ? 26.657 12.229 3.146 1.00 41.12 85 VAL A O 1
ATOM 687 N N . ARG A 1 86 ? 28.553 12.949 4.138 1.00 46.41 86 ARG A N 1
ATOM 688 C CA . ARG A 1 86 ? 28.187 14.348 4.390 1.00 46.41 86 ARG A CA 1
ATOM 689 C C . ARG A 1 86 ? 28.044 15.058 3.031 1.00 46.41 86 ARG A C 1
ATOM 691 O O . ARG A 1 86 ? 29.030 15.230 2.321 1.00 46.41 86 ARG A O 1
ATOM 698 N N . ARG A 1 87 ? 26.822 15.437 2.640 1.00 38.88 87 ARG A N 1
ATOM 699 C CA . ARG A 1 87 ? 26.552 16.202 1.406 1.00 38.88 87 ARG A CA 1
ATOM 700 C C . ARG A 1 87 ? 26.783 17.694 1.640 1.00 38.88 87 ARG A C 1
ATOM 702 O O . ARG A 1 87 ? 26.006 18.323 2.350 1.00 38.88 87 ARG A O 1
ATOM 709 N N . ASN A 1 88 ? 27.786 18.257 0.972 1.00 41.38 88 ASN A N 1
ATOM 710 C CA . ASN A 1 88 ? 27.841 19.689 0.687 1.00 41.38 88 ASN A CA 1
ATOM 711 C C . ASN A 1 88 ? 26.948 19.973 -0.528 1.00 41.38 88 ASN A C 1
ATOM 713 O O . ASN A 1 88 ? 27.154 19.416 -1.605 1.00 41.38 88 ASN A O 1
ATOM 717 N N . THR A 1 89 ? 25.929 20.806 -0.343 1.00 40.47 89 THR A N 1
ATOM 718 C CA . THR A 1 89 ? 24.976 21.220 -1.379 1.00 40.47 89 THR A CA 1
ATOM 719 C C . THR A 1 89 ? 25.393 22.555 -1.993 1.00 40.47 89 THR A C 1
ATOM 721 O O . THR A 1 89 ? 25.156 23.599 -1.391 1.00 40.47 89 THR A O 1
ATOM 724 N N . SER A 1 90 ? 25.936 22.552 -3.211 1.00 44.41 90 SER A N 1
ATOM 725 C CA . SER A 1 90 ? 25.897 23.718 -4.102 1.00 44.41 90 SER A CA 1
ATOM 726 C C . SER A 1 90 ? 24.704 23.558 -5.050 1.00 44.41 90 SER A C 1
ATOM 728 O O . SER A 1 90 ? 24.691 22.747 -5.974 1.00 44.41 90 SER A O 1
ATOM 730 N N . ARG A 1 91 ? 23.627 24.285 -4.740 1.00 42.84 91 ARG A N 1
ATOM 731 C CA . ARG A 1 91 ? 22.329 24.231 -5.419 1.00 42.84 91 ARG A CA 1
ATOM 732 C C . ARG A 1 91 ? 22.367 25.125 -6.661 1.00 42.84 91 ARG A C 1
ATOM 734 O O . ARG A 1 91 ? 22.188 26.332 -6.550 1.00 42.84 91 ARG A O 1
ATOM 741 N N . SER A 1 92 ? 22.576 24.529 -7.833 1.00 41.78 92 SER A N 1
ATOM 742 C CA . SER A 1 92 ? 22.191 25.148 -9.107 1.00 41.78 92 SER A CA 1
ATOM 743 C C . SER A 1 92 ? 20.670 25.356 -9.098 1.00 41.78 92 SER A C 1
ATOM 745 O O . SER A 1 92 ? 19.911 24.424 -8.819 1.00 41.78 92 SER A O 1
ATOM 747 N N . GLN A 1 93 ? 20.226 26.600 -9.289 1.00 48.88 93 GLN A N 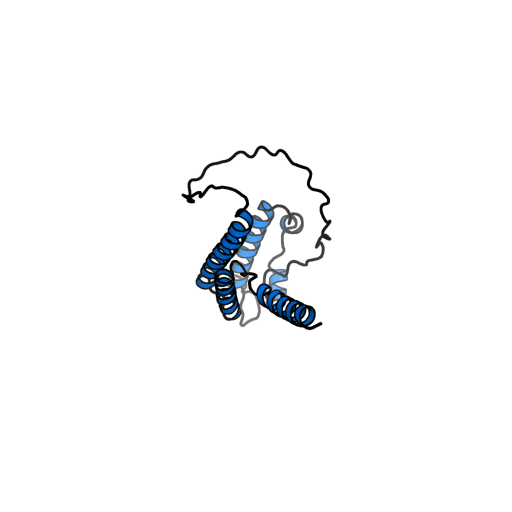1
ATOM 748 C CA . GLN A 1 93 ? 18.814 26.977 -9.304 1.00 48.88 93 GLN A CA 1
ATOM 749 C C . GLN A 1 93 ? 18.136 26.389 -10.542 1.00 48.88 93 GLN A C 1
ATOM 751 O O . GLN A 1 93 ? 18.233 26.925 -11.641 1.00 48.88 93 GLN A O 1
ATOM 756 N N . GLN A 1 94 ? 17.428 25.280 -10.347 1.00 49.69 94 GLN A N 1
ATOM 757 C CA . GLN A 1 94 ? 16.572 24.707 -11.373 1.00 49.69 94 GLN A CA 1
ATOM 758 C C . GLN A 1 94 ? 15.242 25.469 -11.415 1.00 49.69 94 GLN A C 1
ATOM 760 O O . GLN A 1 94 ? 14.572 25.677 -10.399 1.00 49.69 94 GLN A O 1
ATOM 765 N N . SER A 1 95 ? 14.922 25.927 -12.617 1.00 48.06 95 SER A N 1
ATOM 766 C CA . SER A 1 95 ? 13.810 26.785 -13.003 1.00 48.06 95 SER A CA 1
ATOM 767 C C . SER A 1 95 ? 12.429 26.148 -12.783 1.00 48.06 95 SER A C 1
ATOM 769 O O . SER A 1 95 ? 12.206 24.965 -13.022 1.00 48.06 95 SER A O 1
ATOM 771 N N . SER A 1 96 ? 11.502 26.996 -12.319 1.00 51.56 96 SER A N 1
ATOM 772 C CA . SER A 1 96 ? 10.045 26.825 -12.185 1.00 51.56 96 SER A CA 1
ATOM 773 C C . SER A 1 96 ? 9.536 25.490 -11.618 1.00 51.56 96 SER A C 1
ATOM 775 O O . SER A 1 96 ? 9.171 24.563 -12.341 1.00 51.56 96 SER A O 1
ATOM 777 N N . VAL A 1 97 ? 9.369 25.458 -10.295 1.00 56.53 97 VAL A N 1
ATOM 778 C CA . VAL A 1 97 ? 8.484 24.512 -9.606 1.00 56.53 97 VAL A CA 1
ATOM 779 C C . VAL A 1 97 ? 7.068 24.680 -10.172 1.00 56.53 97 VAL A C 1
ATOM 781 O O . VAL A 1 97 ? 6.389 25.664 -9.871 1.00 56.53 97 VAL A O 1
ATOM 784 N N . ARG A 1 98 ? 6.606 23.729 -10.997 1.00 48.41 98 ARG A N 1
ATOM 785 C CA . ARG A 1 98 ? 5.173 23.573 -11.293 1.00 48.41 98 ARG A CA 1
ATOM 786 C C . ARG A 1 98 ? 4.458 23.447 -9.948 1.00 48.41 98 ARG A C 1
ATOM 788 O O . ARG A 1 98 ? 4.644 22.459 -9.242 1.00 48.41 98 ARG A O 1
ATOM 795 N N . LYS A 1 99 ? 3.679 24.465 -9.574 1.00 48.69 99 LYS A N 1
ATOM 796 C CA . LYS A 1 99 ? 2.796 24.413 -8.405 1.00 48.69 99 LYS A CA 1
ATOM 797 C C . LYS A 1 99 ? 1.726 23.364 -8.691 1.00 48.69 99 LYS A C 1
ATOM 799 O O . LYS A 1 99 ? 0.738 23.652 -9.358 1.00 48.69 99 LYS A O 1
ATOM 804 N N . TYR A 1 100 ? 1.954 22.137 -8.234 1.00 50.03 100 TYR A N 1
ATOM 805 C CA . TYR A 1 100 ? 0.902 21.135 -8.174 1.00 50.03 100 TYR A CA 1
ATOM 806 C C . TYR A 1 100 ? -0.195 21.659 -7.236 1.00 50.03 100 TYR A C 1
ATOM 808 O O . TYR A 1 100 ? 0.136 22.168 -6.159 1.00 50.03 100 TYR A O 1
ATOM 816 N N . PRO A 1 101 ? -1.480 21.596 -7.625 1.00 50.47 101 PRO A N 1
ATOM 817 C CA . PRO A 1 101 ? -2.560 21.952 -6.722 1.00 50.47 101 PRO A CA 1
ATOM 818 C C . PRO A 1 101 ? -2.460 21.063 -5.482 1.00 50.47 101 PRO A C 1
ATOM 820 O O . PRO A 1 101 ? -2.376 19.840 -5.585 1.00 50.47 101 PRO A O 1
ATOM 823 N N . SER A 1 102 ? -2.418 21.697 -4.310 1.00 56.25 102 SER A N 1
ATOM 824 C CA . SER A 1 102 ? -2.441 20.990 -3.035 1.00 56.25 102 SER A CA 1
ATOM 825 C C . SER A 1 102 ? -3.697 20.127 -2.992 1.00 56.25 102 SER A C 1
ATOM 827 O O . SER A 1 102 ? -4.814 20.644 -3.081 1.00 56.25 102 SER A O 1
ATOM 829 N N . THR A 1 103 ? -3.520 18.813 -2.876 1.00 55.00 103 THR A N 1
ATOM 830 C CA . THR A 1 103 ? -4.588 17.828 -2.677 1.00 55.00 103 THR A CA 1
ATOM 831 C C . THR A 1 103 ? -5.147 17.962 -1.259 1.00 55.00 103 THR A C 1
ATOM 833 O O . THR A 1 103 ? -5.099 17.028 -0.468 1.00 55.00 103 THR A O 1
ATOM 836 N N . ARG A 1 104 ? -5.648 19.149 -0.900 1.00 50.50 104 ARG A N 1
ATOM 837 C CA . ARG A 1 104 ? -6.147 19.459 0.447 1.00 50.50 104 ARG A CA 1
ATOM 838 C C . ARG A 1 104 ? -7.446 18.715 0.779 1.00 50.50 104 ARG A C 1
ATOM 840 O O . ARG A 1 104 ? -7.808 18.623 1.941 1.00 50.50 104 ARG A O 1
ATOM 847 N N . ASN A 1 105 ? -8.104 18.147 -0.233 1.00 41.00 105 ASN A N 1
ATOM 848 C CA . ASN A 1 105 ? -9.394 17.472 -0.104 1.00 41.00 105 ASN A CA 1
ATOM 849 C C . ASN A 1 105 ? -9.326 15.973 -0.417 1.00 41.00 105 ASN A C 1
ATOM 851 O O . ASN A 1 105 ? -10.362 15.362 -0.674 1.00 41.00 105 ASN A O 1
ATOM 855 N N . PHE A 1 106 ? -8.137 15.358 -0.421 1.00 40.53 106 PHE A N 1
ATOM 856 C CA . PHE A 1 106 ? -8.100 13.901 -0.398 1.00 40.53 106 PHE A CA 1
ATOM 857 C C . PHE A 1 106 ? -8.472 13.477 1.022 1.00 40.53 106 PHE A C 1
ATOM 859 O O . PHE A 1 106 ? -7.626 13.439 1.912 1.00 40.53 106 PHE A O 1
ATOM 866 N N . SER A 1 107 ? -9.766 13.222 1.241 1.00 44.25 107 SER A N 1
ATOM 867 C CA . SER A 1 107 ? -10.202 12.349 2.325 1.00 44.25 107 SER A CA 1
ATOM 868 C C . SER A 1 107 ? -9.366 11.088 2.168 1.00 44.25 107 SER A C 1
ATOM 870 O O . SER A 1 107 ? -9.536 10.344 1.201 1.00 44.25 107 SER A O 1
ATOM 872 N N . VAL A 1 108 ? -8.360 10.939 3.033 1.00 46.28 108 VAL A N 1
ATOM 873 C CA . VAL A 1 108 ? -7.536 9.739 3.085 1.00 46.28 108 VAL A CA 1
ATOM 874 C C . VAL A 1 108 ? -8.537 8.610 3.203 1.00 46.28 108 VAL A C 1
ATOM 876 O O . VAL A 1 108 ? -9.303 8.585 4.168 1.00 46.28 108 VAL A O 1
ATOM 879 N N . SER A 1 109 ? -8.605 7.766 2.166 1.00 45.03 109 SER A N 1
ATOM 880 C CA . SER A 1 109 ? -9.513 6.628 2.140 1.00 45.03 109 SER A CA 1
ATOM 881 C C . SER A 1 109 ? -9.384 5.952 3.490 1.00 45.03 109 SER A C 1
ATOM 883 O O . SER A 1 109 ? -8.265 5.598 3.877 1.00 45.03 109 SER A O 1
ATOM 885 N N . SER A 1 110 ? -10.493 5.894 4.226 1.00 58.84 110 SER A N 1
ATOM 886 C CA . SER A 1 110 ? -10.538 5.312 5.559 1.00 58.84 110 SER A CA 1
ATOM 887 C C . SER A 1 110 ? -9.686 4.036 5.568 1.00 58.84 110 SER A C 1
ATOM 889 O O . SER A 1 110 ? -9.762 3.206 4.661 1.00 58.84 110 SER A O 1
ATOM 891 N N . TYR A 1 111 ? -8.791 3.930 6.552 1.00 63.16 111 TYR A N 1
ATOM 892 C CA . TYR A 1 111 ? -7.753 2.892 6.599 1.00 63.16 111 TYR A CA 1
ATOM 893 C C . TYR A 1 111 ? -8.329 1.467 6.720 1.00 63.16 111 TYR A C 1
ATOM 895 O O . TYR A 1 111 ? -7.594 0.481 6.683 1.00 63.16 111 TYR A O 1
ATOM 903 N N . HIS A 1 112 ? -9.647 1.356 6.883 1.00 73.69 112 HIS A N 1
ATOM 904 C CA . HIS A 1 112 ? -10.406 0.126 6.991 1.00 73.69 112 HIS A CA 1
ATOM 905 C C . HIS A 1 112 ? -11.480 0.078 5.897 1.00 73.69 112 HIS A C 1
ATOM 907 O O . HIS A 1 112 ? -12.184 1.042 5.628 1.00 73.69 112 HIS A O 1
ATOM 913 N N . ASN A 1 113 ? -11.700 -1.101 5.318 1.00 83.12 113 ASN A N 1
ATOM 914 C CA . ASN A 1 113 ? -12.754 -1.307 4.316 1.00 83.12 113 ASN A CA 1
ATOM 915 C C . ASN A 1 113 ? -14.105 -1.704 4.947 1.00 83.12 113 ASN A C 1
ATOM 917 O O . ASN A 1 113 ? -14.889 -2.436 4.339 1.00 83.12 113 ASN A O 1
ATOM 921 N N . PHE A 1 114 ? -14.366 -1.288 6.193 1.00 88.38 114 PHE A N 1
ATOM 922 C CA . PHE A 1 114 ? -15.591 -1.653 6.913 1.00 88.38 114 PHE A CA 1
ATOM 923 C C . PHE A 1 114 ? -16.833 -1.005 6.294 1.00 88.38 114 PHE A C 1
ATOM 925 O O . PHE A 1 114 ? -16.791 0.113 5.779 1.00 88.38 114 PHE A O 1
ATOM 932 N N . LYS A 1 115 ? -17.960 -1.714 6.374 1.00 86.25 115 LYS A N 1
ATOM 933 C CA . LYS A 1 115 ? -19.263 -1.281 5.857 1.00 86.25 115 LYS A CA 1
ATOM 934 C C . LYS A 1 115 ? -20.338 -1.479 6.928 1.00 86.25 115 LYS A C 1
ATOM 936 O O . LYS A 1 115 ? -20.157 -2.290 7.834 1.00 86.25 115 LYS A O 1
ATOM 941 N N . GLY A 1 116 ? -21.449 -0.753 6.804 1.00 90.00 116 GLY A N 1
ATOM 942 C CA . GLY A 1 116 ? -22.617 -0.899 7.683 1.00 90.00 116 GLY A CA 1
ATOM 943 C C . GLY A 1 116 ? -22.296 -0.680 9.166 1.00 90.00 116 GLY A C 1
ATOM 944 O O . GLY A 1 116 ? -21.493 0.191 9.501 1.00 90.00 116 GLY A O 1
ATOM 945 N N . ALA A 1 117 ? -22.888 -1.511 10.028 1.00 89.62 117 ALA A N 1
ATOM 946 C CA . ALA A 1 117 ? -22.749 -1.442 11.486 1.00 89.62 117 ALA A CA 1
ATOM 947 C C . ALA A 1 117 ? -21.288 -1.503 11.960 1.00 89.62 117 ALA A C 1
ATOM 949 O O . ALA A 1 117 ? -20.907 -0.811 12.899 1.00 89.62 117 ALA A O 1
ATOM 950 N N . LYS A 1 118 ? -20.432 -2.266 11.269 1.00 89.94 118 LYS A N 1
ATOM 951 C CA . LYS A 1 118 ? -19.005 -2.353 11.604 1.00 89.94 118 LYS A CA 1
ATOM 952 C C . LYS A 1 118 ? -18.265 -1.034 11.389 1.00 89.94 118 LYS A C 1
ATOM 954 O O . LYS A 1 118 ? -17.357 -0.716 12.150 1.00 89.94 118 LYS A O 1
ATOM 959 N N . ARG A 1 119 ? -18.646 -0.267 10.360 1.00 90.56 119 ARG A N 1
ATOM 960 C CA . ARG A 1 119 ? -18.081 1.068 10.115 1.00 90.56 119 ARG A CA 1
ATOM 961 C C . ARG A 1 119 ? -18.506 2.032 11.216 1.00 90.56 119 ARG A C 1
ATOM 963 O O . ARG A 1 119 ? -17.657 2.678 11.804 1.00 90.56 119 ARG A O 1
ATOM 970 N N . GLU A 1 120 ? -19.795 2.065 11.527 1.00 89.81 120 GLU A N 1
ATOM 971 C CA . GLU A 1 120 ? -20.335 2.935 12.575 1.00 89.81 120 GLU A CA 1
ATOM 972 C C . GLU A 1 120 ? -19.735 2.617 13.954 1.00 89.81 120 GLU A C 1
ATOM 974 O O . GLU A 1 120 ? -19.335 3.513 14.692 1.00 89.81 120 GLU A O 1
ATOM 979 N N . ALA A 1 121 ? -19.593 1.334 14.288 1.00 90.94 121 ALA A N 1
ATOM 980 C CA . ALA A 1 121 ? -18.939 0.916 15.520 1.00 90.94 121 ALA A CA 1
ATOM 981 C C . ALA A 1 121 ? -17.456 1.310 15.557 1.00 90.94 121 ALA A C 1
ATOM 983 O O . ALA A 1 121 ? -16.963 1.711 16.608 1.00 90.94 121 ALA A O 1
ATOM 984 N N . TRP A 1 122 ? -16.752 1.225 14.426 1.00 91.25 122 TRP A N 1
ATOM 985 C CA . TRP A 1 122 ? -15.371 1.687 14.328 1.00 91.25 122 TRP A CA 1
ATOM 986 C C . TRP A 1 122 ? -15.255 3.202 14.538 1.00 91.25 122 TRP A C 1
ATOM 988 O O . TRP A 1 122 ? -14.433 3.630 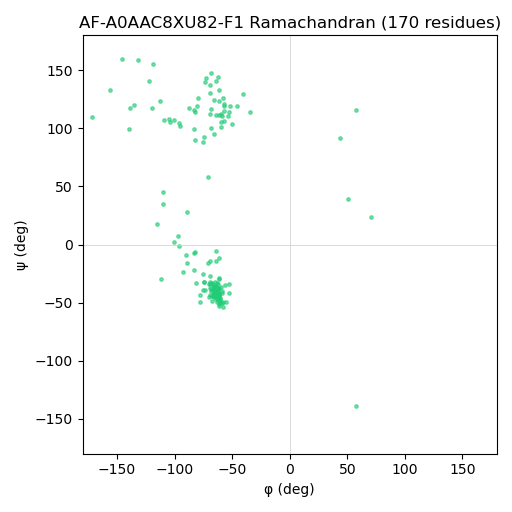15.347 1.00 91.25 122 TRP A O 1
ATOM 998 N N . ASP A 1 123 ? -16.105 3.993 13.879 1.00 88.44 123 ASP A N 1
ATOM 999 C CA . ASP A 1 123 ? -16.113 5.461 13.983 1.00 88.44 123 ASP A CA 1
ATOM 1000 C C . ASP A 1 123 ? -16.395 5.929 15.429 1.00 88.44 123 ASP A C 1
ATOM 1002 O O . ASP A 1 123 ? -15.918 6.978 15.867 1.00 88.44 123 ASP A O 1
ATOM 1006 N N . ASN A 1 124 ? -17.136 5.122 16.198 1.00 88.81 124 ASN A N 1
ATOM 1007 C CA . ASN A 1 124 ? -17.371 5.337 17.626 1.00 88.81 124 ASN A CA 1
ATOM 1008 C C . ASN A 1 124 ? -16.220 4.843 18.520 1.00 88.81 124 ASN A C 1
ATOM 1010 O O . ASN A 1 124 ? -15.970 5.433 19.571 1.00 88.81 124 ASN A O 1
ATOM 1014 N N . PHE A 1 125 ? -15.532 3.766 18.130 1.00 90.62 125 PHE A N 1
ATOM 1015 C CA . PHE A 1 125 ? -14.460 3.144 18.912 1.00 90.62 125 PHE A CA 1
ATOM 1016 C C . PHE A 1 125 ? -13.139 3.913 18.826 1.00 90.62 125 PHE A C 1
ATOM 1018 O O . PHE A 1 125 ? -12.458 4.081 19.838 1.00 90.62 125 PHE A O 1
ATOM 1025 N N . TYR A 1 126 ? -12.761 4.362 17.629 1.00 89.88 126 TYR A N 1
ATOM 1026 C CA . TYR A 1 126 ? -11.483 5.019 17.388 1.00 89.88 126 TYR A CA 1
ATOM 1027 C C . TYR A 1 126 ? -11.684 6.435 16.857 1.00 89.88 126 TYR A C 1
ATOM 1029 O O . TYR A 1 126 ? -12.195 6.644 15.758 1.00 89.88 126 TYR A O 1
ATOM 1037 N N . LYS A 1 127 ? -11.211 7.412 17.632 1.00 88.50 127 LYS A N 1
ATOM 1038 C CA . LYS A 1 127 ? -11.112 8.809 17.214 1.00 88.50 127 LYS A CA 1
ATOM 1039 C C . LYS A 1 127 ? -9.651 9.183 17.108 1.00 88.50 127 LYS A C 1
ATOM 1041 O O . LYS A 1 127 ? -8.889 9.045 18.060 1.00 88.50 127 LYS A O 1
ATOM 1046 N N . GLU A 1 128 ? -9.280 9.652 15.932 1.00 84.81 128 GLU A N 1
ATOM 1047 C CA . GLU A 1 128 ? -7.914 10.042 15.658 1.00 84.81 128 GLU A CA 1
ATOM 1048 C C . GLU A 1 128 ? -7.522 11.304 16.441 1.00 84.81 128 GLU A C 1
ATOM 1050 O O . GLU A 1 128 ? -8.297 12.258 16.537 1.00 84.81 128 GLU A O 1
ATOM 1055 N N . SER A 1 129 ? -6.312 11.306 17.010 1.00 87.12 129 SER A N 1
ATOM 1056 C CA . SER A 1 129 ? -5.794 12.449 17.766 1.00 87.12 129 SER A CA 1
ATOM 1057 C C . SER A 1 129 ? -5.657 13.694 16.870 1.00 87.12 129 SER A C 1
ATOM 1059 O O . SER A 1 129 ? -5.235 13.567 15.714 1.00 87.12 129 SER A O 1
ATOM 1061 N N . PRO A 1 130 ? -5.922 14.912 17.388 1.00 86.31 130 PRO A N 1
ATOM 1062 C CA . PRO A 1 130 ? -5.677 16.159 16.663 1.00 86.31 130 PRO A CA 1
ATOM 1063 C C . PRO A 1 130 ? -4.246 16.272 16.130 1.00 86.31 130 PRO A C 1
ATOM 1065 O O . PRO A 1 130 ? -4.035 16.806 15.043 1.00 86.31 130 PRO A O 1
ATOM 1068 N N . ASP A 1 131 ? -3.269 15.724 16.857 1.00 84.50 131 ASP A N 1
ATOM 1069 C CA . ASP A 1 131 ? -1.866 15.722 16.438 1.00 84.50 131 ASP A CA 1
ATOM 1070 C C . ASP A 1 131 ? -1.668 14.946 15.135 1.00 84.50 131 ASP A C 1
ATOM 1072 O O . ASP A 1 131 ? -0.926 15.385 14.255 1.00 84.50 131 ASP A O 1
ATOM 1076 N N . CYS A 1 132 ? -2.378 13.829 14.985 1.00 85.25 132 CYS A N 1
ATOM 1077 C CA . CYS A 1 132 ? -2.330 12.984 13.800 1.00 85.25 132 CYS A CA 1
ATOM 1078 C C . CYS A 1 132 ? -3.082 13.589 12.610 1.00 85.25 132 CYS A C 1
ATOM 1080 O O . CYS A 1 132 ? -2.652 13.431 11.467 1.00 85.25 132 CYS A O 1
ATOM 1082 N N . MET A 1 133 ? -4.158 14.333 12.880 1.00 83.50 133 MET A N 1
ATOM 1083 C CA . MET A 1 133 ? -4.938 15.032 11.854 1.00 83.50 133 MET A CA 1
ATOM 1084 C C . MET A 1 133 ? -4.211 16.267 11.309 1.00 83.50 133 MET A C 1
ATOM 1086 O O . MET A 1 133 ? -4.263 16.538 10.111 1.00 83.50 133 MET A O 1
ATOM 1090 N N . ASN A 1 134 ? -3.522 17.015 12.176 1.00 84.62 134 ASN A N 1
ATOM 1091 C CA . ASN A 1 134 ? -2.957 18.320 11.826 1.00 84.62 134 ASN A CA 1
ATOM 1092 C C . ASN A 1 134 ? -1.506 18.259 11.324 1.00 84.62 134 ASN A C 1
ATOM 1094 O O . ASN A 1 134 ? -1.081 19.154 10.595 1.00 84.62 134 ASN A O 1
ATOM 1098 N N . ASN A 1 135 ? -0.744 17.217 11.675 1.00 81.19 135 ASN A N 1
ATOM 1099 C CA . ASN A 1 135 ? 0.689 17.122 11.366 1.00 81.19 135 ASN A CA 1
ATOM 1100 C C . ASN A 1 135 ? 1.012 16.050 10.313 1.00 81.19 135 ASN A C 1
ATOM 1102 O O . ASN A 1 135 ? 2.068 15.421 10.353 1.00 81.19 135 ASN A O 1
ATOM 1106 N N . SER A 1 136 ? 0.133 15.853 9.327 1.00 68.50 136 SER A N 1
ATOM 1107 C CA . SER A 1 136 ? 0.287 14.821 8.287 1.00 68.50 136 SER A CA 1
ATOM 1108 C C . SER A 1 136 ? 1.536 14.971 7.400 1.00 68.50 136 SER A C 1
ATOM 1110 O O . SER A 1 136 ? 1.841 14.074 6.617 1.00 68.50 136 SER A O 1
ATOM 1112 N N . GLY A 1 137 ? 2.230 16.112 7.470 1.00 75.31 137 GLY A N 1
ATOM 1113 C CA . GLY A 1 137 ? 3.475 16.377 6.744 1.00 75.31 137 GLY A CA 1
ATOM 1114 C C . GLY A 1 137 ? 4.749 15.966 7.488 1.00 75.31 137 GLY A C 1
ATOM 1115 O O . GLY A 1 137 ? 5.802 15.868 6.859 1.00 75.31 137 GLY A O 1
ATOM 1116 N N . ASP A 1 138 ? 4.677 15.719 8.798 1.00 86.94 138 ASP A N 1
ATOM 1117 C CA . ASP A 1 138 ? 5.817 15.238 9.577 1.00 86.94 138 ASP A CA 1
ATOM 1118 C C . ASP A 1 138 ? 5.865 13.708 9.520 1.00 86.94 138 ASP A C 1
ATOM 1120 O O . ASP A 1 138 ? 4.957 13.020 9.987 1.00 86.94 138 ASP A O 1
ATOM 1124 N N . MET A 1 139 ? 6.943 13.161 8.952 1.00 85.00 139 MET A N 1
ATOM 1125 C CA . MET A 1 139 ? 7.108 11.715 8.798 1.00 85.00 139 MET A CA 1
ATOM 1126 C C . MET A 1 139 ? 7.146 10.983 10.147 1.00 85.00 139 MET A C 1
ATOM 1128 O O . MET A 1 139 ? 6.657 9.861 10.250 1.00 85.00 139 MET A O 1
ATOM 1132 N N . THR A 1 140 ? 7.708 11.597 11.189 1.00 88.31 140 THR A N 1
ATOM 1133 C CA . THR A 1 140 ? 7.799 10.975 12.517 1.00 88.31 140 THR A CA 1
ATOM 1134 C C . THR A 1 140 ? 6.423 10.865 13.165 1.00 88.31 140 THR A C 1
ATOM 1136 O O . THR A 1 140 ? 6.054 9.797 13.662 1.00 88.31 140 THR A O 1
ATOM 1139 N N . VAL A 1 141 ? 5.627 11.932 13.069 1.00 85.06 141 VAL A N 1
ATOM 1140 C CA . VAL A 1 141 ? 4.242 11.949 13.545 1.00 85.06 141 VAL A CA 1
ATOM 1141 C C . VAL A 1 141 ? 3.393 10.995 12.713 1.00 85.06 141 VAL A C 1
ATOM 1143 O O . VAL A 1 141 ? 2.673 10.178 13.277 1.00 85.06 141 VAL A O 1
ATOM 1146 N N . PHE A 1 142 ? 3.549 11.001 11.387 1.00 86.75 142 PHE A N 1
ATOM 1147 C CA . PHE A 1 142 ? 2.851 10.080 10.494 1.00 86.75 142 PHE A CA 1
ATOM 1148 C C . PHE A 1 142 ? 3.087 8.612 10.870 1.00 86.75 142 PHE A C 1
ATOM 1150 O O . PHE A 1 142 ? 2.126 7.854 10.997 1.00 86.75 142 PHE A O 1
ATOM 1157 N N . VAL A 1 143 ? 4.345 8.206 11.080 1.00 88.56 143 VAL A N 1
ATOM 1158 C CA . VAL A 1 143 ? 4.684 6.822 11.452 1.00 88.56 143 VAL A CA 1
ATOM 1159 C C . VAL A 1 143 ? 4.077 6.454 12.805 1.00 88.56 143 VAL A C 1
ATOM 1161 O O . VAL A 1 143 ? 3.492 5.377 12.934 1.00 88.56 143 VAL A O 1
ATOM 1164 N N . LYS A 1 144 ? 4.155 7.351 13.795 1.00 90.88 144 LYS A N 1
ATOM 1165 C CA . LYS A 1 144 ? 3.553 7.136 15.117 1.00 90.88 144 LYS A CA 1
ATOM 1166 C C . LYS A 1 144 ? 2.037 6.947 15.016 1.00 90.88 144 LYS A C 1
ATOM 1168 O O . LYS A 1 144 ? 1.510 5.951 15.502 1.00 90.88 144 LYS A O 1
ATOM 1173 N N . CYS A 1 145 ? 1.356 7.853 14.324 1.00 90.00 145 CYS A N 1
ATOM 1174 C CA . CYS A 1 145 ? -0.090 7.814 14.127 1.00 90.00 145 CYS A CA 1
ATOM 1175 C C . CYS A 1 145 ? -0.538 6.583 13.330 1.00 90.00 145 CYS A C 1
ATOM 1177 O O . CYS A 1 145 ? -1.547 5.961 13.651 1.00 90.00 145 CYS A O 1
ATOM 1179 N N . ALA A 1 146 ? 0.229 6.178 12.314 1.00 88.44 146 ALA A N 1
ATOM 1180 C CA . ALA A 1 146 ? -0.043 4.958 11.561 1.00 88.44 146 ALA A CA 1
ATOM 1181 C C . ALA A 1 146 ? 0.085 3.697 12.432 1.00 88.44 146 ALA A C 1
ATOM 1183 O O . ALA A 1 146 ? -0.733 2.785 12.297 1.00 88.44 146 ALA A O 1
ATOM 1184 N N . SER A 1 147 ? 1.077 3.650 13.330 1.00 90.44 147 SER A N 1
ATOM 1185 C CA . SER A 1 147 ? 1.223 2.558 14.300 1.00 90.44 147 SER A CA 1
ATOM 1186 C C . SER A 1 147 ? 0.037 2.509 15.258 1.00 90.44 147 SER A C 1
ATOM 1188 O O . SER A 1 147 ? -0.592 1.466 15.395 1.00 90.44 147 SER A O 1
ATOM 1190 N N . GLU A 1 148 ? -0.327 3.649 15.845 1.00 91.12 148 GLU A N 1
ATOM 1191 C CA . GLU A 1 148 ? -1.451 3.746 16.777 1.00 91.12 148 GLU A CA 1
ATOM 1192 C C . GLU A 1 148 ? -2.763 3.279 16.130 1.00 91.12 148 GLU A C 1
ATOM 1194 O O . GLU A 1 148 ? -3.440 2.398 16.659 1.00 91.12 148 GLU A O 1
ATOM 1199 N N . ARG A 1 149 ? -3.089 3.781 14.929 1.00 89.50 149 ARG A N 1
ATOM 1200 C CA . ARG A 1 149 ? -4.265 3.328 14.162 1.00 89.50 149 ARG A CA 1
ATOM 1201 C C . ARG A 1 149 ? -4.285 1.811 13.977 1.00 89.50 149 ARG A C 1
ATOM 1203 O O . ARG A 1 149 ? -5.343 1.192 14.088 1.00 89.50 149 ARG A O 1
ATOM 1210 N N . LYS A 1 150 ? -3.131 1.204 13.679 1.00 90.50 150 LYS A N 1
ATOM 1211 C CA . LYS A 1 150 ? -3.006 -0.246 13.478 1.00 90.50 150 LYS A CA 1
ATOM 1212 C C . LYS A 1 150 ? -3.284 -1.022 14.768 1.00 90.50 150 LYS A C 1
ATOM 1214 O O . LYS A 1 150 ? -3.969 -2.044 14.714 1.00 90.50 150 LYS A O 1
ATOM 1219 N N . ASP A 1 151 ? -2.814 -0.524 15.905 1.00 92.31 151 ASP A N 1
ATOM 1220 C CA . ASP A 1 151 ? -3.037 -1.148 17.210 1.00 92.31 151 ASP A CA 1
ATOM 1221 C C . ASP A 1 151 ? -4.521 -1.103 17.603 1.00 92.31 151 ASP A C 1
ATOM 1223 O O . ASP A 1 151 ? -5.102 -2.124 17.987 1.00 92.31 151 ASP A O 1
ATOM 1227 N N . TYR A 1 152 ? -5.180 0.046 17.410 1.00 92.06 152 TYR A N 1
ATOM 1228 C CA . TYR A 1 152 ? -6.627 0.164 17.615 1.00 92.06 152 TYR A CA 1
ATOM 1229 C C . TYR A 1 152 ? -7.421 -0.719 16.654 1.00 92.06 152 TYR A C 1
ATOM 1231 O O . TYR A 1 152 ? -8.396 -1.340 17.073 1.00 92.06 152 TYR A O 1
ATOM 1239 N N . LEU A 1 153 ? -6.994 -0.844 15.395 1.00 91.81 153 LEU A N 1
ATOM 1240 C CA . LEU A 1 153 ? -7.639 -1.731 14.426 1.00 91.81 153 LEU A CA 1
ATOM 1241 C C . LEU A 1 153 ? -7.579 -3.195 14.866 1.00 91.81 153 LEU A C 1
ATOM 1243 O O . LEU A 1 153 ? -8.578 -3.913 14.773 1.00 91.81 153 LEU A O 1
ATOM 1247 N N . HIS A 1 154 ? -6.429 -3.632 15.378 1.00 91.88 154 HIS A N 1
ATOM 1248 C CA . HIS A 1 154 ? -6.268 -4.974 15.922 1.00 91.88 154 HIS A CA 1
ATOM 1249 C C . HIS A 1 154 ? -7.174 -5.194 17.142 1.00 91.88 154 HIS A C 1
ATOM 1251 O O . HIS A 1 154 ? -7.891 -6.194 17.209 1.00 91.88 154 HIS A O 1
ATOM 1257 N N . ARG A 1 155 ? -7.209 -4.232 18.072 1.00 92.44 155 ARG A N 1
ATOM 1258 C CA . ARG A 1 155 ? -8.059 -4.292 19.271 1.00 92.44 155 ARG A CA 1
ATOM 1259 C C . ARG A 1 155 ? -9.551 -4.284 18.940 1.00 92.44 155 ARG A C 1
ATOM 1261 O O . ARG A 1 155 ? -10.313 -5.052 19.513 1.00 92.44 155 ARG A O 1
ATOM 1268 N N . PHE A 1 156 ? -9.978 -3.454 17.998 1.00 92.75 156 PHE A N 1
ATOM 1269 C CA . PHE A 1 156 ? -11.359 -3.455 17.528 1.00 92.75 156 PHE A CA 1
ATOM 1270 C C . PHE A 1 156 ? -11.724 -4.801 16.907 1.00 92.75 156 PHE A C 1
ATOM 1272 O O . PHE A 1 156 ? -12.770 -5.363 17.211 1.00 92.75 156 PHE A O 1
ATOM 1279 N N . SER A 1 157 ? -10.839 -5.352 16.074 1.00 90.69 157 SER A N 1
ATOM 1280 C CA . SER A 1 157 ? -11.078 -6.631 15.404 1.00 90.69 157 SER A CA 1
ATOM 1281 C C . SER A 1 157 ? -11.176 -7.801 16.386 1.00 90.69 157 SER A C 1
ATOM 1283 O O . SER A 1 157 ? -11.945 -8.724 16.134 1.00 90.69 157 SER A O 1
ATOM 1285 N N . SER A 1 158 ? -10.448 -7.769 17.508 1.00 91.69 158 SER A N 1
ATOM 1286 C CA . SER A 1 158 ? -10.559 -8.802 18.547 1.00 91.69 158 SER A CA 1
ATOM 1287 C C . SER A 1 158 ? -11.843 -8.679 19.376 1.00 91.69 158 SER A C 1
ATOM 1289 O O . SER A 1 158 ? -12.408 -9.693 19.800 1.00 91.69 158 SER A O 1
ATOM 1291 N N . LEU A 1 159 ? -12.329 -7.451 19.574 1.00 92.12 159 LEU A N 1
ATOM 1292 C CA . LEU A 1 159 ? -13.574 -7.167 20.285 1.00 92.12 159 LEU A CA 1
ATOM 1293 C C . LEU A 1 159 ? -14.815 -7.310 19.397 1.00 92.12 159 LEU A C 1
ATOM 1295 O O . LEU A 1 159 ? -15.902 -7.513 19.918 1.00 92.12 159 LEU A O 1
ATOM 1299 N N . TRP A 1 160 ? -14.697 -7.224 18.077 1.00 93.00 160 TRP A N 1
ATOM 1300 C CA . TRP A 1 160 ? -15.841 -7.296 17.173 1.00 93.00 160 TRP A CA 1
ATOM 1301 C C . TRP A 1 160 ? -16.462 -8.704 17.125 1.00 93.00 160 TRP A C 1
ATOM 1303 O O . TRP A 1 160 ? -15.770 -9.706 16.933 1.00 93.00 160 TRP A O 1
ATOM 1313 N N . ASP A 1 161 ? -17.785 -8.790 17.275 1.00 91.38 161 ASP A N 1
ATOM 1314 C CA . ASP A 1 161 ? -18.561 -10.010 17.050 1.00 91.38 161 ASP A CA 1
ATOM 1315 C C . ASP A 1 161 ? -19.314 -9.918 15.717 1.00 91.38 161 ASP A C 1
ATOM 1317 O O . ASP A 1 161 ? -20.340 -9.245 15.605 1.00 91.38 161 ASP A O 1
ATOM 1321 N N . GLU A 1 162 ? -18.827 -10.641 14.704 1.00 89.06 162 GLU A N 1
ATOM 1322 C CA . GLU A 1 162 ? -19.446 -10.664 13.372 1.00 89.06 162 GLU A CA 1
ATOM 1323 C C . GLU A 1 162 ? -20.884 -11.197 13.382 1.00 89.06 162 GLU A C 1
ATOM 1325 O O . GLU A 1 162 ? -21.694 -10.774 12.556 1.00 89.06 162 GLU A O 1
ATOM 1330 N N . ARG A 1 163 ? -21.229 -12.096 14.318 1.00 87.88 163 ARG A N 1
ATOM 1331 C CA . ARG A 1 163 ? -22.577 -12.681 14.394 1.00 87.88 163 ARG A CA 1
ATOM 1332 C C . ARG A 1 163 ? -23.586 -11.699 14.968 1.00 87.88 163 ARG A C 1
ATOM 1334 O O . ARG A 1 163 ? -24.722 -11.662 14.512 1.00 87.88 163 ARG A O 1
ATOM 1341 N N . ARG A 1 164 ? -23.174 -10.922 15.970 1.00 88.31 164 ARG A N 1
ATOM 1342 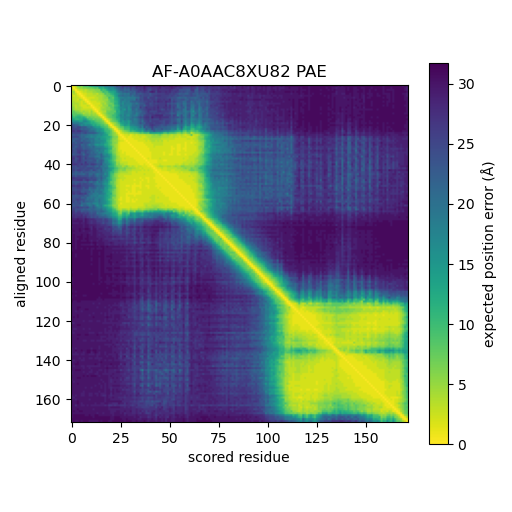C CA . ARG A 1 164 ? -24.033 -9.930 16.636 1.00 88.31 164 ARG A CA 1
ATOM 1343 C C . ARG A 1 164 ? -23.966 -8.550 15.990 1.00 88.31 164 ARG A C 1
ATOM 1345 O O . ARG A 1 164 ? -24.769 -7.696 16.345 1.00 88.31 164 ARG A O 1
ATOM 1352 N N . GLN A 1 165 ? -23.034 -8.341 15.053 1.00 88.31 165 GLN A N 1
ATOM 1353 C CA . GLN A 1 165 ? -22.742 -7.030 14.465 1.00 88.31 165 GLN A CA 1
ATOM 1354 C C . GLN A 1 165 ? -22.517 -5.966 15.555 1.00 88.31 165 GLN A C 1
ATOM 1356 O O . GLN A 1 165 ? -22.974 -4.830 15.446 1.00 88.31 165 GLN A O 1
ATOM 1361 N N . SER A 1 166 ? -21.834 -6.353 16.636 1.00 88.69 166 SER A N 1
ATOM 1362 C CA . SER A 1 166 ? -21.627 -5.513 17.815 1.00 88.69 166 SER A CA 1
ATOM 1363 C C . SER A 1 166 ? -20.263 -5.777 18.452 1.00 88.69 166 SER A C 1
ATOM 1365 O O . SER A 1 166 ? -19.660 -6.833 18.257 1.00 88.69 166 SER A O 1
ATOM 1367 N N . MET A 1 167 ? -19.769 -4.833 19.256 1.00 86.25 167 MET A N 1
ATOM 1368 C CA . MET A 1 167 ? -18.577 -5.068 20.075 1.00 86.25 167 MET A CA 1
ATOM 1369 C C . MET A 1 167 ? -18.910 -5.990 21.254 1.00 86.25 167 MET A C 1
ATOM 1371 O O . MET A 1 167 ? -19.960 -5.862 21.885 1.00 86.25 167 MET A O 1
ATOM 1375 N N . LYS A 1 168 ? -18.006 -6.918 21.563 1.00 83.00 168 LYS A N 1
ATOM 1376 C CA . LYS A 1 168 ? -18.008 -7.689 22.803 1.00 83.00 168 LYS A CA 1
ATOM 1377 C C . LYS A 1 168 ? -17.675 -6.724 23.930 1.00 83.00 168 LYS A C 1
ATOM 1379 O O . LYS A 1 168 ? -16.593 -6.139 23.949 1.00 83.00 168 LYS A O 1
ATOM 1384 N N . VAL A 1 169 ? -18.615 -6.548 24.848 1.00 70.38 169 VAL A N 1
ATOM 1385 C CA . VAL A 1 169 ? -18.358 -5.834 26.097 1.00 70.38 169 VAL A CA 1
ATOM 1386 C C . VAL A 1 169 ? -17.356 -6.682 26.886 1.00 70.38 169 VAL A C 1
ATOM 1388 O O . VAL A 1 169 ? -17.616 -7.878 27.060 1.00 70.38 169 VAL A O 1
ATOM 1391 N N . PRO A 1 170 ? -16.200 -6.138 27.306 1.00 56.88 170 PRO A N 1
ATOM 1392 C CA . PRO A 1 170 ? -15.354 -6.828 28.264 1.00 56.88 170 PRO A CA 1
ATOM 1393 C C . PRO A 1 170 ? -16.201 -7.092 29.509 1.00 56.88 170 PRO A C 1
ATOM 1395 O O . PRO A 1 170 ? -16.767 -6.159 30.070 1.00 56.88 170 PRO A O 1
ATOM 1398 N N . ILE A 1 171 ? -16.356 -8.359 29.881 1.00 50.62 171 ILE A N 1
ATOM 1399 C CA . ILE A 1 171 ? -16.904 -8.707 31.191 1.00 50.62 171 ILE A CA 1
ATOM 1400 C C . ILE A 1 171 ? -15.813 -8.281 32.180 1.00 50.62 171 ILE A C 1
ATOM 1402 O O . ILE A 1 171 ? -14.705 -8.815 32.091 1.00 50.62 171 ILE A O 1
ATOM 1406 N N . GLU A 1 172 ? -16.090 -7.251 32.984 1.00 39.31 172 GLU A N 1
ATOM 1407 C CA . GLU A 1 172 ? -15.238 -6.825 34.109 1.00 39.31 172 GLU A CA 1
ATOM 1408 C C . GLU A 1 172 ? -15.044 -7.953 35.127 1.00 39.31 172 GLU A C 1
ATOM 1410 O O . GLU A 1 172 ? -16.016 -8.706 35.377 1.00 39.31 172 GLU A O 1
#

Sequence (172 a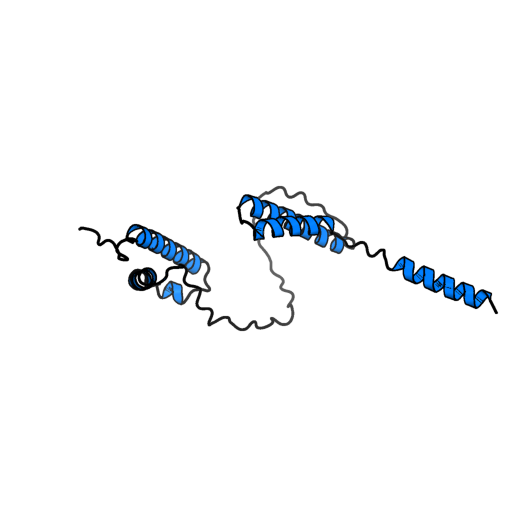a):
MDCLKYFSLFLIIITFSFSAFAVETCVEEKAAVDHWNGLLRHEVTEYRRSKHRDAKSTFLACLGSVNSRDSSVKTQVYTQKNLNVRRNTSRSQQSSVRKYPSTRNFSVSSYHNFKGAKREAWDNFYKESPDCMNNSGDMTVFVKCASERKDYLHRFSSLWDERRQSMKVPIE

Mean predicted aligned error: 20.97 Å

Foldseek 3Di:
DCVVVVVVVVVVVVVVVVPPPPPPWLPVLVVQLVVLVVVVVVPDDPVSVVSNVVSVVVSVVRVVVVVCPVPDDDDDDDDDDDDDDDDDDPDDDDDDDPPDPPVPPPPPPPPDPDDDLLVVQLCVQDDQDPQLVPPVVDPVSVVVSVVVVVVSVVVQVVQADPVVSDGNDPPD

Radius of gyration: 29.56 Å; Cα contacts (8 Å, |Δi|>4): 61; chains: 1; bounding box: 58×40×105 Å